Protein AF-A0A2G2QU50-F1 (afdb_monomer_lite)

Sequence (129 aa):
MFDLKSIRGKGLLASGFTLLIFFTVAASGMWGMFQLSANMKSLSIEVSRKSEYIAPLLQVSNNIKNDVVQIQQWLTDISATRAQDGLNDGMDVAAEFAQKFEKDITLALALADHLKLKEVTAILQVMKT

Foldseek 3Di:
DQPCVDPVNVVVVVVVVVVVVVVVVVVVVVVVVVVVVVVVVVVVVVVVVLVVLPVVLVVLVVLLVVLVVLLVVLVVVCVVVVVPPPPCVSVVSSVVSVVSNLVSLVVNLVSCVVNVVVVSNVVSVVVND

Secondary structure (DSSP, 8-state):
---TTSHHHHHHHHHHHHHHHHHHHHHHHHHHHHHHHHHHHHHHHHHHHHHHHHHHHHHHHHHHHHHHHHHHHHHHHHHHHTT-TT-THHHHHHHHHHHHHHHHHHHHHHHHHHTT-HHHHHHHHHHH-

Radius of gyration: 33.76 Å; chains: 1; bounding box: 72×21×94 Å

Structure (mmCIF, N/CA/C/O backbone):
data_AF-A0A2G2QU50-F1
#
_entry.id   AF-A0A2G2QU50-F1
#
loop_
_atom_site.group_PDB
_atom_site.id
_atom_site.type_symbol
_atom_site.label_atom_id
_atom_site.label_alt_id
_atom_site.label_comp_id
_atom_site.label_asym_id
_atom_site.label_entity_id
_atom_site.label_seq_id
_atom_site.pdbx_PDB_ins_code
_atom_site.Cartn_x
_atom_site.Cartn_y
_atom_site.Cartn_z
_atom_site.occupancy
_atom_site.B_iso_or_equiv
_atom_site.auth_seq_id
_atom_site.auth_comp_id
_atom_site.auth_asym_id
_atom_site.auth_atom_id
_atom_site.pdbx_PDB_model_num
ATOM 1 N N . MET A 1 1 ? 44.425 -1.128 -59.674 1.00 55.06 1 MET A N 1
ATOM 2 C CA . MET A 1 1 ? 43.390 -2.177 -59.556 1.00 55.06 1 MET A CA 1
ATOM 3 C C . MET A 1 1 ? 43.993 -3.293 -58.719 1.00 55.06 1 MET A C 1
ATOM 5 O O . MET A 1 1 ? 45.044 -3.791 -59.095 1.00 55.06 1 MET A O 1
ATOM 9 N N . PHE A 1 2 ? 43.456 -3.565 -57.527 1.00 63.03 2 PHE A N 1
ATOM 10 C CA . PHE A 1 2 ? 44.039 -4.548 -56.606 1.00 63.03 2 PHE A CA 1
ATOM 11 C C . PHE A 1 2 ? 44.049 -5.937 -57.260 1.00 63.03 2 PHE A C 1
ATOM 13 O O . PHE A 1 2 ? 42.998 -6.423 -57.670 1.00 63.03 2 PHE A O 1
ATOM 20 N N . ASP A 1 3 ? 45.219 -6.570 -57.374 1.00 66.94 3 ASP A N 1
ATOM 21 C CA . ASP A 1 3 ? 45.310 -7.938 -57.885 1.00 66.94 3 ASP A CA 1
ATOM 22 C C . ASP A 1 3 ? 44.934 -8.937 -56.780 1.00 66.94 3 ASP A C 1
ATOM 24 O O . ASP A 1 3 ? 45.745 -9.332 -55.931 1.00 66.94 3 ASP A O 1
ATOM 28 N N . LEU A 1 4 ? 43.656 -9.318 -56.804 1.00 64.88 4 LEU A N 1
ATOM 29 C CA . LEU A 1 4 ? 42.999 -10.235 -55.872 1.00 64.88 4 LEU A CA 1
ATOM 30 C C . LEU A 1 4 ? 43.521 -11.678 -55.975 1.00 64.88 4 LEU A C 1
ATOM 32 O O . LEU A 1 4 ? 43.243 -12.496 -55.097 1.00 64.88 4 LEU A O 1
ATOM 36 N N . LYS A 1 5 ? 44.285 -12.011 -57.026 1.00 69.69 5 LYS A N 1
ATOM 37 C CA . LYS A 1 5 ? 44.886 -13.342 -57.181 1.00 69.69 5 LYS 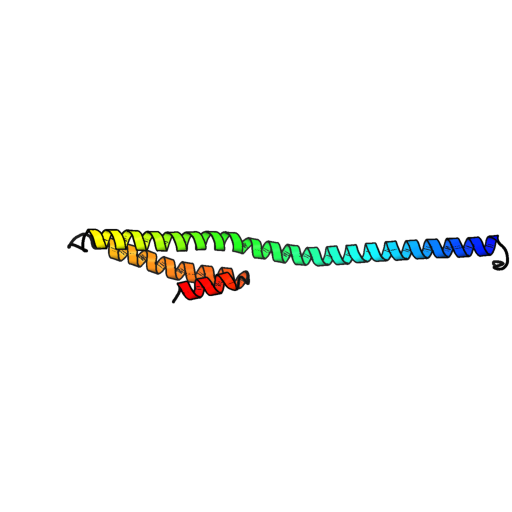A CA 1
ATOM 38 C C . LYS A 1 5 ? 46.195 -13.486 -56.399 1.00 69.69 5 LYS A C 1
ATOM 40 O O . LYS A 1 5 ? 46.576 -14.614 -56.083 1.00 69.69 5 LYS A O 1
ATOM 45 N N . SER A 1 6 ? 46.842 -12.378 -56.022 1.00 80.81 6 SER A N 1
ATOM 46 C CA . SER A 1 6 ? 48.075 -12.396 -55.225 1.00 80.81 6 SER A CA 1
ATOM 47 C C . SER A 1 6 ? 47.815 -12.709 -53.743 1.00 80.81 6 SER A C 1
ATOM 49 O O . SER A 1 6 ? 46.783 -12.343 -53.177 1.00 80.81 6 SER A O 1
ATOM 51 N N . ILE A 1 7 ? 48.783 -13.343 -53.072 1.00 79.38 7 ILE A N 1
ATOM 52 C CA . ILE A 1 7 ? 48.717 -13.660 -51.630 1.00 79.38 7 ILE A CA 1
ATOM 53 C C . ILE A 1 7 ? 48.497 -12.389 -50.786 1.00 79.38 7 ILE A C 1
ATOM 55 O O . ILE A 1 7 ? 47.732 -12.405 -49.824 1.00 79.38 7 ILE A O 1
ATOM 59 N N . ARG A 1 8 ? 49.098 -11.261 -51.190 1.00 75.50 8 ARG A N 1
ATOM 60 C CA . ARG A 1 8 ? 48.930 -9.953 -50.532 1.00 75.50 8 ARG A CA 1
ATOM 61 C C . ARG A 1 8 ? 47.515 -9.388 -50.710 1.00 75.50 8 ARG A C 1
ATOM 63 O O . ARG A 1 8 ? 46.959 -8.851 -49.757 1.00 75.50 8 ARG A O 1
ATOM 70 N N . GLY A 1 9 ? 46.914 -9.560 -51.891 1.00 79.06 9 GLY A N 1
ATOM 71 C CA . GLY A 1 9 ? 45.523 -9.175 -52.161 1.00 79.06 9 GLY A CA 1
ATOM 72 C C . GLY A 1 9 ? 44.518 -9.976 -51.329 1.00 79.06 9 GLY A C 1
ATOM 73 O O . GLY A 1 9 ? 43.597 -9.401 -50.755 1.00 79.06 9 GLY A O 1
ATOM 74 N N . LYS A 1 10 ? 44.744 -11.288 -51.175 1.00 78.81 10 LYS A N 1
ATOM 75 C CA . LYS A 1 10 ? 43.930 -12.154 -50.302 1.00 78.81 10 LYS A CA 1
ATOM 76 C C . LYS A 1 10 ? 44.066 -11.783 -48.820 1.00 78.81 10 LYS A C 1
ATOM 78 O O . LYS A 1 10 ? 43.066 -11.763 -48.110 1.00 78.81 10 LYS A O 1
ATOM 83 N N . GLY A 1 11 ? 45.277 -11.443 -48.370 1.00 83.25 11 GLY A N 1
ATOM 84 C CA . GLY A 1 11 ? 45.527 -10.985 -46.998 1.00 83.25 11 GLY A CA 1
ATOM 85 C C . GLY A 1 11 ? 44.833 -9.660 -46.663 1.00 83.25 11 GLY A C 1
ATOM 86 O O . GL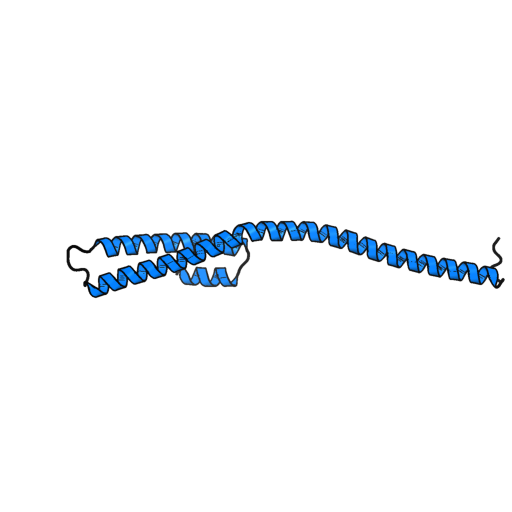Y A 1 11 ? 44.231 -9.544 -45.600 1.00 83.25 11 GLY A O 1
ATOM 87 N N . LEU A 1 12 ? 44.855 -8.692 -47.588 1.00 85.31 12 LEU A N 1
ATOM 88 C CA . LEU A 1 12 ? 44.150 -7.410 -47.444 1.00 85.31 12 LEU A CA 1
ATOM 89 C C . LEU A 1 12 ? 42.624 -7.571 -47.390 1.00 85.31 12 LEU A C 1
ATOM 91 O O . LEU A 1 12 ? 41.958 -6.879 -46.624 1.00 85.31 12 LEU A O 1
ATOM 95 N N . LEU A 1 13 ? 42.060 -8.494 -48.174 1.00 84.94 13 LEU A N 1
ATOM 96 C CA . LEU A 1 13 ? 40.632 -8.806 -48.092 1.00 84.94 13 LEU A CA 1
ATOM 97 C C . LEU A 1 13 ? 40.265 -9.452 -46.756 1.00 84.94 13 LEU A C 1
ATOM 99 O O . LEU A 1 13 ? 39.272 -9.064 -46.146 1.00 84.94 13 LEU A O 1
ATOM 103 N N . ALA A 1 14 ? 41.064 -10.419 -46.299 1.00 85.44 14 ALA A N 1
ATOM 104 C CA . ALA A 1 14 ? 40.818 -11.107 -45.038 1.00 85.44 14 ALA A CA 1
ATOM 105 C C . ALA A 1 14 ? 40.867 -10.136 -43.848 1.00 85.44 14 ALA A C 1
ATOM 107 O O . ALA A 1 14 ? 39.963 -10.150 -43.019 1.00 85.44 14 ALA A O 1
ATOM 108 N N . SER A 1 15 ? 41.860 -9.240 -43.791 1.00 85.69 15 SER A N 1
ATOM 109 C CA . SER A 1 15 ? 41.949 -8.234 -42.724 1.00 85.69 15 SER A CA 1
ATOM 110 C C . SER A 1 15 ? 40.804 -7.221 -42.771 1.00 85.69 15 SER A C 1
ATOM 112 O O . SER A 1 15 ? 40.265 -6.864 -41.722 1.00 85.69 15 SER A O 1
ATOM 114 N N . GLY A 1 16 ? 40.378 -6.808 -43.970 1.00 91.06 16 GLY A N 1
ATOM 115 C CA . GLY A 1 16 ? 39.194 -5.968 -44.151 1.00 91.06 16 GLY A CA 1
ATOM 116 C C . GLY A 1 16 ? 37.921 -6.637 -43.627 1.00 91.06 16 GLY A C 1
ATOM 117 O O . GLY A 1 16 ? 37.127 -5.997 -42.940 1.00 91.06 16 GLY A O 1
ATOM 118 N N . PHE A 1 17 ? 37.759 -7.937 -43.877 1.00 92.19 17 PHE A N 1
ATOM 119 C CA . PHE A 1 17 ? 36.614 -8.706 -43.388 1.00 92.19 17 PHE A CA 1
ATOM 120 C C . PHE A 1 17 ? 36.618 -8.834 -41.858 1.00 92.19 17 PHE A C 1
ATOM 122 O O . PHE A 1 17 ? 35.588 -8.630 -41.218 1.00 92.19 17 PHE A O 1
ATOM 129 N N . THR A 1 18 ? 37.782 -9.091 -41.253 1.00 91.69 18 THR A N 1
ATOM 130 C CA . THR A 1 18 ? 37.928 -9.159 -39.790 1.00 91.69 18 THR A CA 1
ATOM 131 C C . THR A 1 18 ? 37.615 -7.820 -39.121 1.00 91.69 18 THR A C 1
ATOM 133 O O . THR A 1 18 ? 36.916 -7.787 -38.109 1.00 91.69 18 THR A O 1
ATOM 136 N N . LEU A 1 19 ? 38.078 -6.706 -39.699 1.00 94.81 19 LEU A N 1
ATOM 137 C CA . LEU A 1 19 ? 37.754 -5.362 -39.209 1.00 94.81 19 LEU A CA 1
ATOM 138 C C . LEU A 1 19 ? 36.254 -5.079 -39.299 1.00 94.81 19 LEU A C 1
ATOM 140 O O . LEU A 1 19 ? 35.676 -4.535 -38.362 1.00 94.81 19 LEU A O 1
ATOM 144 N N . LEU A 1 20 ? 35.612 -5.485 -40.393 1.00 95.75 20 LEU A N 1
ATOM 145 C CA . LEU A 1 20 ? 34.177 -5.295 -40.576 1.00 95.75 20 LEU A CA 1
ATOM 146 C C . LEU A 1 20 ? 33.375 -6.064 -39.518 1.00 95.75 20 LEU A C 1
ATOM 148 O O . LEU A 1 20 ? 32.495 -5.482 -38.885 1.00 95.75 20 LEU A O 1
ATOM 152 N N . ILE A 1 21 ? 33.736 -7.322 -39.242 1.00 95.19 21 ILE A N 1
ATOM 153 C CA . ILE A 1 21 ? 33.125 -8.109 -38.159 1.00 95.19 21 ILE A CA 1
ATOM 154 C C . ILE A 1 21 ? 33.308 -7.396 -36.814 1.00 95.19 21 ILE A C 1
ATOM 156 O O . ILE A 1 21 ? 32.337 -7.209 -36.079 1.00 95.19 21 ILE A O 1
ATOM 160 N N . PHE A 1 22 ? 34.519 -6.925 -36.513 1.00 96.06 22 PHE A N 1
ATOM 161 C CA . PHE A 1 22 ? 34.792 -6.205 -35.270 1.00 96.06 22 PHE A CA 1
ATOM 162 C C . PHE A 1 22 ? 33.904 -4.960 -35.109 1.00 96.06 22 PHE A C 1
ATOM 164 O O . PHE A 1 22 ? 33.273 -4.780 -34.065 1.00 96.06 22 PHE A O 1
ATOM 171 N N . PHE A 1 23 ? 33.778 -4.139 -36.156 1.00 96.69 23 PHE A N 1
ATOM 172 C CA . PHE A 1 23 ? 32.914 -2.957 -36.128 1.00 96.69 23 PHE A CA 1
ATOM 173 C C . PHE A 1 23 ? 31.435 -3.310 -35.966 1.00 96.69 23 PHE A C 1
ATOM 175 O O . PHE A 1 23 ? 30.733 -2.626 -35.223 1.00 96.69 23 PHE A O 1
ATOM 182 N N . THR A 1 24 ? 30.955 -4.385 -36.598 1.00 96.06 24 THR A N 1
ATOM 183 C CA . THR A 1 24 ? 29.553 -4.810 -36.438 1.00 96.06 24 THR A CA 1
ATOM 184 C C . THR A 1 24 ? 29.236 -5.263 -35.013 1.00 96.06 24 THR A C 1
ATOM 186 O O . THR A 1 24 ? 28.189 -4.893 -34.476 1.00 96.06 24 THR A O 1
ATOM 189 N N . VAL A 1 25 ? 30.149 -5.990 -34.358 1.00 96.25 25 VAL A N 1
ATOM 190 C CA . VAL A 1 25 ? 29.987 -6.406 -32.954 1.00 96.25 25 VAL A CA 1
ATOM 191 C C . VAL A 1 25 ? 30.001 -5.189 -32.028 1.00 96.25 25 VAL A C 1
ATOM 193 O O . VAL A 1 25 ? 29.115 -5.054 -31.183 1.00 96.25 25 VAL A O 1
ATOM 196 N N . ALA A 1 26 ? 30.947 -4.265 -32.223 1.00 95.88 26 ALA A N 1
ATOM 197 C CA . ALA A 1 26 ? 31.037 -3.040 -31.430 1.00 95.88 26 ALA A CA 1
ATOM 198 C C . ALA A 1 26 ? 29.784 -2.156 -31.579 1.00 95.88 26 ALA A C 1
ATOM 200 O O . ALA A 1 26 ? 29.232 -1.695 -30.579 1.00 95.88 26 ALA A O 1
ATOM 201 N N . ALA A 1 27 ? 29.292 -1.969 -32.809 1.00 96.00 27 ALA A N 1
ATOM 202 C CA . ALA A 1 27 ? 28.081 -1.198 -33.082 1.00 96.00 27 ALA A CA 1
ATOM 203 C C . ALA A 1 27 ? 26.834 -1.841 -32.456 1.00 96.00 27 ALA A C 1
ATOM 205 O O . ALA A 1 27 ? 26.015 -1.139 -31.865 1.00 96.00 27 ALA A O 1
ATOM 206 N N . SER A 1 28 ? 26.718 -3.171 -32.520 1.00 94.75 28 SER A N 1
ATOM 207 C CA . SER A 1 28 ? 25.607 -3.911 -31.907 1.00 94.75 28 SER A CA 1
ATOM 208 C C . SER A 1 28 ? 25.608 -3.776 -30.382 1.00 94.75 28 SER A C 1
ATOM 210 O O . SER A 1 28 ? 24.563 -3.528 -29.781 1.00 94.75 28 SER A O 1
ATOM 212 N N . GLY A 1 29 ? 26.783 -3.871 -29.748 1.00 94.69 29 GLY A N 1
ATOM 213 C CA . GLY A 1 29 ? 26.930 -3.644 -28.308 1.00 94.69 29 GLY A CA 1
ATOM 214 C C . GLY A 1 29 ? 26.556 -2.217 -27.904 1.00 94.69 29 GLY A C 1
ATOM 215 O O . GLY A 1 29 ? 25.794 -2.016 -26.960 1.00 94.69 29 GLY A O 1
ATOM 216 N N . MET A 1 30 ? 27.024 -1.223 -28.663 1.00 93.88 30 MET A N 1
ATOM 217 C CA . MET A 1 30 ? 26.720 0.186 -28.414 1.00 93.88 30 MET A CA 1
ATOM 218 C C . MET A 1 30 ? 25.225 0.488 -28.577 1.00 93.88 30 MET A C 1
ATOM 220 O O . MET A 1 30 ? 24.639 1.155 -27.726 1.00 93.88 30 MET A O 1
ATOM 224 N N . TRP A 1 31 ? 24.582 -0.066 -29.609 1.00 93.50 31 TRP A N 1
ATOM 225 C CA . TRP A 1 31 ? 23.132 0.014 -29.794 1.00 93.50 31 TRP A CA 1
ATOM 226 C C . TRP A 1 31 ? 22.372 -0.597 -28.611 1.00 93.50 31 TRP A C 1
ATOM 228 O O . TRP A 1 31 ? 21.448 0.021 -28.079 1.00 93.50 31 TRP A O 1
ATOM 238 N N . GLY A 1 32 ? 22.798 -1.778 -28.150 1.00 92.81 32 GLY A N 1
ATOM 239 C CA . GLY A 1 32 ? 22.232 -2.426 -26.967 1.00 92.81 32 GLY A CA 1
ATOM 240 C C . GLY A 1 32 ? 22.336 -1.552 -25.713 1.00 92.81 32 GLY A C 1
ATOM 241 O O . GLY A 1 32 ? 21.369 -1.435 -24.962 1.00 92.81 32 GLY A O 1
ATOM 242 N N . MET A 1 33 ? 23.467 -0.867 -25.516 1.00 89.00 33 MET A N 1
ATOM 243 C CA . MET A 1 33 ? 23.649 0.071 -24.401 1.00 89.00 33 MET A CA 1
ATOM 244 C C . MET A 1 33 ? 22.745 1.306 -24.511 1.00 89.00 33 MET A C 1
ATOM 246 O O . MET A 1 33 ? 22.138 1.704 -23.514 1.00 89.00 33 MET A O 1
ATOM 250 N N . PHE A 1 34 ? 22.598 1.894 -25.703 1.00 88.56 34 PHE A N 1
ATOM 251 C CA . PHE A 1 34 ? 21.656 2.997 -25.926 1.00 88.56 34 PHE A CA 1
ATOM 252 C C . PHE A 1 34 ? 20.218 2.581 -25.604 1.00 88.56 34 PHE A C 1
ATOM 254 O O . PHE A 1 34 ? 19.516 3.295 -24.888 1.00 88.56 34 PHE A O 1
ATOM 261 N N . GLN A 1 35 ? 19.799 1.394 -26.041 1.00 88.69 35 GLN A N 1
ATOM 262 C CA . GLN A 1 35 ? 18.462 0.884 -25.752 1.00 88.69 35 GLN A CA 1
ATOM 263 C C . GLN A 1 35 ? 18.259 0.590 -24.259 1.00 88.69 35 GLN A C 1
ATOM 265 O O . GLN A 1 35 ? 17.225 0.949 -23.694 1.00 88.69 35 GLN A O 1
ATOM 270 N N . LEU A 1 36 ? 19.262 0.012 -23.593 1.00 84.38 36 LEU A N 1
ATOM 271 C CA . LEU A 1 36 ? 19.222 -0.230 -22.153 1.00 84.38 36 LEU A CA 1
ATOM 272 C C . LEU A 1 36 ? 19.114 1.081 -21.364 1.00 84.38 36 LEU A C 1
ATOM 274 O O . LEU A 1 36 ? 18.262 1.191 -20.489 1.00 84.38 36 LEU A O 1
ATOM 278 N N . SER A 1 37 ? 19.922 2.093 -21.693 1.00 84.94 37 SER A N 1
ATOM 279 C CA . SER A 1 37 ? 19.863 3.406 -21.032 1.00 84.94 37 SER A CA 1
ATOM 280 C C . SER A 1 37 ? 18.513 4.113 -21.222 1.00 84.94 37 SER A C 1
ATOM 282 O O . SER A 1 37 ? 17.988 4.696 -20.270 1.00 84.94 37 SER A O 1
ATOM 284 N N . ALA A 1 38 ? 17.901 4.002 -22.407 1.00 81.94 38 ALA A N 1
ATOM 285 C CA . ALA A 1 38 ? 16.566 4.535 -22.671 1.00 81.94 38 ALA A CA 1
ATOM 286 C C . ALA A 1 38 ? 15.492 3.832 -21.821 1.00 81.94 38 ALA A C 1
ATOM 288 O O . ALA A 1 38 ? 14.668 4.496 -21.187 1.00 81.94 38 ALA A O 1
ATOM 289 N N . ASN A 1 39 ? 15.549 2.499 -21.735 1.00 83.25 39 ASN A N 1
ATOM 290 C CA . ASN A 1 39 ? 14.628 1.702 -20.921 1.00 83.25 39 ASN A CA 1
ATOM 291 C C . ASN A 1 39 ? 14.809 1.976 -19.417 1.00 83.25 39 ASN A C 1
ATOM 293 O O . ASN A 1 39 ? 13.824 2.157 -18.698 1.00 83.25 39 ASN A O 1
ATOM 297 N N . MET A 1 40 ? 16.053 2.097 -18.944 1.00 77.56 40 MET A N 1
ATOM 298 C CA . MET A 1 40 ? 16.377 2.381 -17.540 1.00 77.56 40 MET A CA 1
ATOM 299 C C . MET A 1 40 ? 15.801 3.712 -17.053 1.00 77.56 40 MET A C 1
ATOM 301 O O . MET A 1 40 ? 15.342 3.784 -15.917 1.00 77.56 40 MET A O 1
ATOM 305 N N . LYS A 1 41 ? 15.753 4.747 -17.905 1.00 75.81 41 LYS A N 1
ATOM 306 C CA . LYS A 1 41 ? 15.145 6.041 -17.549 1.00 75.81 41 LYS A CA 1
ATOM 307 C C . LYS A 1 41 ? 13.639 5.928 -17.288 1.00 75.81 41 LYS A C 1
ATOM 309 O O . LYS A 1 41 ? 13.115 6.589 -16.396 1.00 75.81 41 LYS A O 1
ATOM 314 N N . SER A 1 42 ? 12.935 5.097 -18.056 1.00 76.25 42 SER A N 1
ATOM 315 C CA . SER A 1 42 ? 11.503 4.852 -17.834 1.00 76.25 42 SER A CA 1
ATOM 316 C C . SER A 1 42 ? 11.254 4.014 -16.576 1.00 76.25 42 SER A C 1
ATOM 318 O O . SER A 1 42 ? 10.365 4.334 -15.787 1.00 76.25 42 SER A O 1
ATOM 320 N N . LEU A 1 43 ? 12.114 3.020 -16.331 1.00 74.12 43 LEU A N 1
ATOM 321 C CA . LEU A 1 43 ? 12.051 2.166 -15.150 1.00 74.12 43 LEU A CA 1
ATOM 322 C C . LEU A 1 43 ? 12.343 2.947 -13.863 1.00 74.12 43 LEU A C 1
ATOM 324 O O . LEU A 1 43 ? 11.625 2.788 -12.880 1.00 74.12 43 LEU A O 1
ATOM 328 N N . SER A 1 44 ? 13.348 3.831 -13.862 1.00 72.88 44 SER A N 1
ATOM 329 C CA . SER A 1 44 ? 13.673 4.646 -12.686 1.00 72.88 44 SER A CA 1
ATOM 330 C C . SER A 1 44 ? 12.517 5.564 -12.290 1.00 72.88 44 SER A C 1
ATOM 332 O O . SER A 1 44 ? 12.250 5.723 -11.105 1.00 72.88 44 SER A O 1
ATOM 334 N N . ILE A 1 45 ? 11.789 6.123 -13.264 1.00 70.88 45 ILE A N 1
ATOM 335 C CA . ILE A 1 45 ? 10.614 6.968 -13.001 1.00 70.88 45 ILE A CA 1
ATOM 336 C C . ILE A 1 45 ? 9.476 6.148 -12.381 1.00 70.88 45 ILE A C 1
ATOM 338 O O . ILE A 1 45 ? 8.831 6.610 -11.440 1.00 70.88 45 ILE A O 1
ATOM 342 N N . GLU A 1 46 ? 9.230 4.934 -12.878 1.00 75.44 46 GLU A N 1
ATOM 343 C CA . GLU A 1 46 ? 8.201 4.055 -12.315 1.00 75.44 46 GLU A CA 1
ATOM 344 C C . GLU A 1 46 ? 8.545 3.620 -10.882 1.00 75.44 46 GLU A C 1
ATOM 346 O O . GLU A 1 46 ? 7.681 3.650 -10.004 1.00 75.44 46 GLU A O 1
ATOM 351 N N . VAL A 1 47 ? 9.811 3.282 -10.624 1.00 74.44 47 VAL A N 1
ATOM 352 C CA . VAL A 1 47 ? 10.294 2.917 -9.284 1.00 74.44 47 VAL A CA 1
ATOM 353 C C . VAL A 1 47 ? 10.189 4.098 -8.318 1.00 74.44 47 VAL A C 1
ATOM 355 O O . VAL A 1 47 ? 9.673 3.923 -7.215 1.00 74.44 47 VAL A O 1
ATOM 358 N N . SER A 1 48 ? 10.597 5.306 -8.724 1.00 75.00 48 SER A N 1
ATOM 359 C CA . SER A 1 48 ? 10.476 6.505 -7.883 1.00 75.00 48 SER A CA 1
ATOM 360 C C . SER A 1 48 ? 9.024 6.813 -7.517 1.00 75.00 48 SER A C 1
ATOM 362 O O . SER A 1 48 ? 8.744 7.097 -6.357 1.00 75.00 48 SER A O 1
ATOM 364 N N . ARG A 1 49 ? 8.089 6.690 -8.469 1.00 76.81 49 ARG A N 1
ATOM 365 C CA . ARG A 1 49 ? 6.660 6.911 -8.196 1.00 76.81 49 ARG A CA 1
ATOM 366 C C . ARG A 1 49 ? 6.084 5.866 -7.250 1.00 76.81 49 ARG A C 1
ATOM 368 O O . ARG A 1 49 ? 5.350 6.220 -6.343 1.00 76.81 49 ARG A O 1
ATOM 375 N N . LYS A 1 50 ? 6.428 4.585 -7.412 1.00 80.56 50 LYS A N 1
ATOM 376 C CA . LYS A 1 50 ? 5.975 3.540 -6.475 1.00 80.56 50 LYS A CA 1
ATOM 377 C C . LYS A 1 50 ? 6.563 3.735 -5.078 1.00 80.56 50 LYS A C 1
ATOM 379 O O . LYS A 1 50 ? 5.856 3.537 -4.096 1.00 80.56 50 LYS A O 1
ATOM 384 N N . SER A 1 51 ? 7.820 4.171 -4.980 1.00 82.12 51 SER A N 1
ATOM 385 C CA . SER A 1 51 ? 8.463 4.451 -3.692 1.00 82.12 51 SER A CA 1
ATOM 386 C C . SER A 1 51 ? 7.718 5.500 -2.863 1.00 82.12 51 SER A C 1
ATOM 388 O O . SER A 1 51 ? 7.751 5.413 -1.638 1.00 82.12 51 SER A O 1
ATOM 390 N N . GLU A 1 52 ? 7.047 6.458 -3.506 1.00 88.19 52 GLU A N 1
ATOM 391 C CA . GLU A 1 52 ? 6.274 7.503 -2.825 1.00 88.19 52 GLU A CA 1
ATOM 392 C C . GLU A 1 52 ? 5.073 6.933 -2.054 1.00 88.19 52 GLU A C 1
ATOM 394 O O . GLU A 1 52 ? 4.734 7.439 -0.989 1.00 88.19 52 GLU A O 1
ATOM 399 N N . TYR A 1 53 ? 4.475 5.835 -2.532 1.00 91.12 53 TYR A N 1
ATOM 400 C CA . TYR A 1 53 ? 3.272 5.239 -1.934 1.00 91.12 53 TYR A CA 1
ATOM 401 C C . TYR A 1 53 ? 3.558 4.084 -0.968 1.00 91.12 53 TYR A C 1
ATOM 403 O O . TYR A 1 53 ? 2.700 3.745 -0.154 1.00 91.12 53 TYR A O 1
ATOM 411 N N . ILE A 1 54 ? 4.755 3.489 -1.011 1.00 91.81 54 ILE A N 1
ATOM 412 C CA . ILE A 1 54 ? 5.114 2.364 -0.130 1.00 91.81 54 ILE A CA 1
ATOM 413 C C . ILE A 1 54 ? 5.174 2.801 1.339 1.00 91.81 54 ILE A C 1
ATOM 415 O O . ILE A 1 54 ? 4.628 2.114 2.200 1.00 91.81 54 ILE A O 1
ATOM 419 N N . ALA A 1 55 ? 5.816 3.934 1.638 1.00 93.75 55 ALA A N 1
ATOM 420 C CA . ALA A 1 55 ? 5.918 4.419 3.016 1.00 93.75 55 ALA A CA 1
ATOM 421 C C . ALA A 1 55 ? 4.540 4.778 3.618 1.00 93.75 55 ALA A C 1
ATOM 423 O O . ALA A 1 55 ? 4.238 4.278 4.705 1.00 93.75 55 ALA A O 1
ATOM 424 N N . PRO A 1 56 ? 3.659 5.525 2.919 1.00 95.94 56 PRO A N 1
ATOM 425 C CA . PRO A 1 56 ? 2.273 5.717 3.344 1.00 95.94 56 PRO A CA 1
ATOM 426 C C . PRO A 1 56 ? 1.502 4.409 3.535 1.00 95.94 56 PRO A C 1
ATOM 428 O O . PRO A 1 56 ? 0.791 4.272 4.528 1.00 95.94 56 PRO A O 1
ATOM 431 N N . LEU A 1 57 ? 1.664 3.427 2.636 1.00 96.44 57 LEU A N 1
ATOM 432 C CA . LEU A 1 57 ? 0.983 2.134 2.758 1.00 96.44 57 LEU A CA 1
ATOM 433 C C . LEU A 1 57 ? 1.419 1.383 4.026 1.00 96.44 57 LEU A C 1
ATOM 435 O O . LEU A 1 57 ? 0.585 0.821 4.736 1.00 96.44 57 LEU A O 1
ATOM 439 N N . LEU A 1 58 ? 2.716 1.393 4.341 1.00 95.75 58 LEU A N 1
ATOM 440 C CA . LEU A 1 58 ? 3.234 0.783 5.565 1.00 95.75 58 LEU A CA 1
ATOM 441 C C . LEU A 1 58 ? 2.716 1.504 6.817 1.00 95.75 58 LEU A C 1
ATOM 443 O O . LEU A 1 58 ? 2.350 0.857 7.798 1.00 95.75 58 LEU A O 1
ATOM 447 N N . GLN A 1 59 ? 2.666 2.836 6.783 1.00 97.62 59 GLN A N 1
ATOM 448 C CA . GLN A 1 59 ? 2.144 3.637 7.884 1.00 97.62 59 GLN A CA 1
ATOM 449 C C . GLN A 1 59 ? 0.663 3.339 8.144 1.00 97.62 59 GLN A C 1
ATOM 451 O O . GLN A 1 59 ? 0.311 3.007 9.273 1.00 97.62 59 GLN A O 1
ATOM 456 N N . VAL A 1 60 ? -0.191 3.384 7.116 1.00 97.81 60 VAL A N 1
ATOM 457 C CA . VAL A 1 60 ? -1.626 3.100 7.283 1.00 97.81 60 VAL A CA 1
ATOM 458 C C . VAL A 1 60 ? -1.873 1.647 7.695 1.00 97.81 60 VAL A C 1
ATOM 460 O O . VAL A 1 60 ? -2.743 1.384 8.513 1.00 97.81 60 VAL A O 1
ATOM 463 N N . SER A 1 61 ? -1.049 0.698 7.235 1.00 97.12 61 SER A N 1
ATOM 464 C CA . SER A 1 61 ? -1.132 -0.700 7.688 1.00 97.12 61 SER A CA 1
ATOM 465 C C . SER A 1 61 ? -0.865 -0.836 9.192 1.00 97.12 61 SER A C 1
ATOM 467 O O . SER A 1 61 ? -1.529 -1.613 9.878 1.00 97.12 61 SER A O 1
ATOM 469 N N . ASN A 1 62 ? 0.085 -0.062 9.728 1.00 97.88 62 ASN A N 1
ATOM 470 C CA . ASN A 1 62 ? 0.323 -0.012 11.170 1.00 97.88 62 ASN A CA 1
ATOM 471 C C . ASN A 1 62 ? -0.833 0.655 11.921 1.00 97.88 62 ASN A C 1
ATOM 473 O O . ASN A 1 62 ? -1.174 0.201 13.011 1.00 97.88 62 ASN A O 1
ATOM 477 N N . ASN A 1 63 ? -1.454 1.687 11.350 1.00 98.25 63 ASN A N 1
ATOM 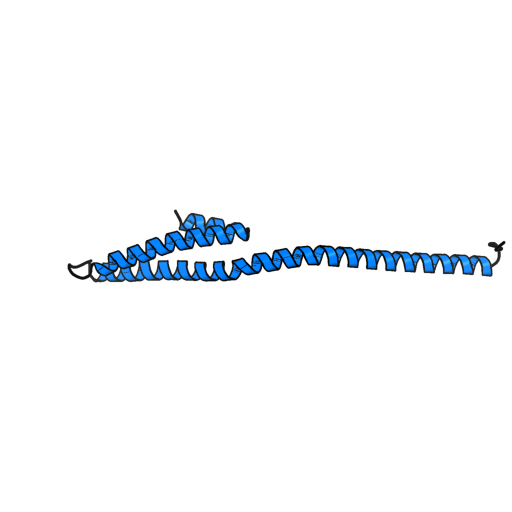478 C CA . ASN A 1 63 ? -2.628 2.303 11.960 1.00 98.25 63 ASN A CA 1
ATOM 479 C C . ASN A 1 63 ? -3.813 1.335 12.016 1.00 98.25 63 ASN A C 1
ATOM 481 O O . ASN A 1 63 ? -4.369 1.166 13.089 1.00 98.25 63 ASN A O 1
ATOM 485 N N . ILE A 1 64 ? -4.108 0.610 10.930 1.00 98.12 64 ILE A N 1
ATOM 486 C CA . ILE A 1 64 ? -5.146 -0.437 10.902 1.00 98.12 64 ILE A CA 1
ATOM 487 C C . ILE A 1 64 ? -4.920 -1.439 12.039 1.00 98.12 64 ILE A C 1
ATOM 489 O O . ILE A 1 64 ? -5.844 -1.780 12.777 1.00 98.12 64 ILE A O 1
ATOM 493 N N . LYS A 1 65 ? -3.674 -1.898 12.217 1.00 97.81 65 LYS A N 1
ATOM 494 C CA . LYS A 1 65 ? -3.312 -2.782 13.332 1.00 97.81 65 LYS A CA 1
ATOM 495 C C . LYS A 1 65 ? -3.587 -2.122 14.687 1.00 97.81 65 LYS A C 1
ATOM 497 O O . LYS A 1 65 ? -4.136 -2.778 15.569 1.00 97.81 65 LYS A O 1
ATOM 502 N N . ASN A 1 66 ? -3.189 -0.865 14.864 1.00 98.31 66 ASN A N 1
ATOM 503 C CA . ASN A 1 66 ? -3.417 -0.130 16.105 1.00 98.31 66 ASN A CA 1
ATOM 504 C C . ASN A 1 66 ? -4.914 0.050 16.384 1.00 98.31 66 ASN A C 1
ATOM 506 O O . ASN A 1 66 ? -5.334 -0.204 17.505 1.00 98.31 66 ASN A O 1
ATOM 510 N N . ASP A 1 67 ? -5.722 0.403 15.386 1.00 98.12 67 ASP A N 1
ATOM 511 C CA . ASP A 1 67 ? -7.169 0.563 15.531 1.00 98.12 67 ASP A CA 1
ATOM 512 C C . ASP A 1 67 ? -7.817 -0.741 16.010 1.00 98.12 67 ASP A C 1
ATOM 514 O O . ASP A 1 67 ? -8.576 -0.730 16.976 1.00 98.12 67 ASP A O 1
ATOM 518 N N . VAL A 1 68 ? -7.444 -1.885 15.419 1.00 97.12 68 VAL A N 1
ATOM 519 C CA . VAL A 1 68 ? -7.915 -3.209 15.864 1.00 97.12 68 VAL A CA 1
ATOM 520 C C . VAL A 1 68 ? -7.524 -3.483 17.317 1.00 97.12 68 VAL A C 1
ATOM 522 O O . VAL A 1 68 ? -8.366 -3.923 18.099 1.00 97.12 68 VAL A O 1
ATOM 525 N N . VAL A 1 69 ? -6.272 -3.207 17.699 1.00 98.12 69 VAL A N 1
ATOM 526 C CA . VAL A 1 69 ? -5.801 -3.387 19.084 1.00 98.12 69 VAL A CA 1
ATOM 527 C C . VAL A 1 69 ? -6.596 -2.506 20.050 1.00 98.12 69 VAL A C 1
ATOM 529 O O . VAL A 1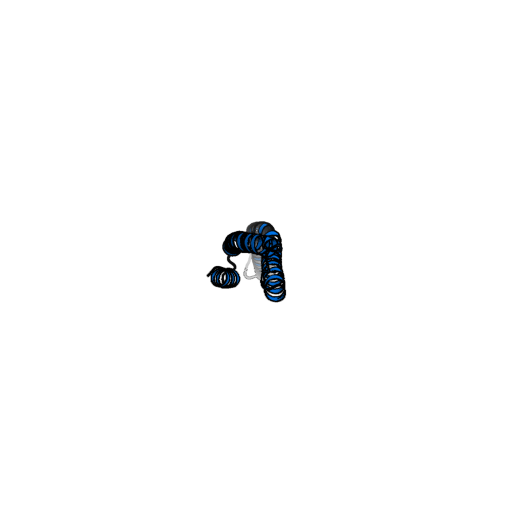 69 ? -7.018 -2.982 21.101 1.00 98.12 69 VAL A O 1
ATOM 532 N N . GLN A 1 70 ? -6.855 -1.251 19.686 1.00 98.06 70 GLN A N 1
ATOM 533 C CA . GLN A 1 70 ? -7.597 -0.310 20.523 1.00 98.06 70 GLN A CA 1
ATOM 534 C C . GLN A 1 70 ? -9.064 -0.719 20.677 1.00 98.06 70 GLN A C 1
ATOM 536 O O . GLN A 1 70 ? -9.579 -0.715 21.794 1.00 98.06 70 GLN A O 1
ATOM 541 N N . ILE A 1 71 ? -9.725 -1.133 19.591 1.00 96.44 71 ILE A N 1
ATOM 542 C CA . ILE A 1 71 ? -11.093 -1.670 19.641 1.00 96.44 71 ILE A CA 1
ATOM 543 C C . ILE A 1 71 ? -11.138 -2.878 20.580 1.00 96.44 71 ILE A C 1
ATOM 545 O O . ILE A 1 71 ? -11.966 -2.928 21.487 1.00 96.44 71 ILE A O 1
ATOM 549 N N . GLN A 1 72 ? -10.222 -3.836 20.407 1.00 96.25 72 GLN A N 1
ATOM 550 C CA . GLN A 1 72 ? -10.160 -5.033 21.248 1.00 96.25 72 GLN A CA 1
ATOM 551 C C . GLN A 1 72 ? -9.925 -4.696 22.721 1.00 96.25 72 GLN A C 1
ATOM 553 O O . GLN A 1 72 ? -10.566 -5.289 23.590 1.00 96.25 72 GLN A O 1
ATOM 558 N N . GLN A 1 73 ? -9.034 -3.748 23.012 1.00 95.12 73 GLN A N 1
ATOM 559 C CA . GLN A 1 73 ? -8.737 -3.329 24.377 1.00 95.12 73 GLN A CA 1
ATOM 560 C C . GLN A 1 73 ? -9.975 -2.747 25.060 1.00 95.12 73 GLN A C 1
ATOM 562 O O . GLN A 1 73 ? -10.334 -3.197 26.148 1.00 95.12 73 GLN A O 1
ATOM 567 N N . TRP A 1 74 ? -10.654 -1.801 24.412 1.00 93.75 74 TRP A N 1
ATOM 568 C CA . TRP A 1 74 ? -11.850 -1.187 24.983 1.00 93.75 74 TRP A CA 1
ATOM 569 C C . TRP A 1 74 ? -12.994 -2.188 25.135 1.00 93.75 74 TRP A C 1
ATOM 571 O O . TRP A 1 74 ? -13.613 -2.237 26.192 1.00 93.75 74 TRP A O 1
ATOM 581 N N . LEU A 1 75 ? -13.230 -3.062 24.149 1.00 91.88 75 LEU A N 1
ATOM 582 C CA . LEU A 1 75 ? -14.237 -4.123 24.273 1.00 91.88 75 LEU A CA 1
ATOM 583 C C . LEU A 1 75 ? -13.915 -5.107 25.406 1.00 91.88 75 LEU A C 1
ATOM 585 O O . LEU A 1 75 ? -14.824 -5.578 26.091 1.00 91.88 75 LEU A O 1
ATOM 589 N N . THR A 1 76 ? -12.632 -5.395 25.635 1.00 91.81 76 THR A N 1
ATOM 590 C CA . THR A 1 76 ? -12.195 -6.251 26.746 1.00 91.81 76 THR A CA 1
ATOM 591 C C . THR A 1 76 ? -12.473 -5.582 28.090 1.00 91.81 76 THR A C 1
ATOM 593 O O . THR A 1 76 ? -13.035 -6.223 28.978 1.00 91.81 76 THR A O 1
ATOM 596 N N . ASP A 1 77 ? -12.155 -4.297 28.232 1.00 89.19 77 ASP A N 1
ATOM 597 C CA . ASP A 1 77 ? -12.425 -3.538 29.457 1.00 89.19 77 ASP A CA 1
ATOM 598 C C . ASP A 1 77 ? -13.933 -3.399 29.736 1.00 89.19 77 ASP A C 1
ATOM 600 O O . ASP A 1 77 ? -14.405 -3.679 30.841 1.00 89.19 77 ASP A O 1
ATOM 604 N N . ILE A 1 78 ? -14.731 -3.107 28.704 1.00 88.06 78 ILE A N 1
ATOM 605 C CA . ILE A 1 78 ? -16.201 -3.100 28.786 1.00 88.06 78 ILE A CA 1
ATOM 606 C C . ILE A 1 78 ? -16.724 -4.468 29.246 1.00 88.06 78 ILE A C 1
ATOM 608 O O . ILE A 1 78 ? -17.609 -4.545 30.102 1.00 88.06 78 ILE A O 1
ATOM 612 N N . SER A 1 79 ? -16.168 -5.564 28.716 1.00 86.88 79 SER A N 1
ATOM 613 C CA . SER A 1 79 ? -16.568 -6.917 29.117 1.00 86.88 79 SER A CA 1
ATOM 614 C C . SER A 1 79 ? -16.243 -7.214 30.588 1.00 86.88 79 SER A C 1
ATOM 616 O O . SER A 1 79 ? -17.024 -7.886 31.266 1.00 86.88 79 SER A O 1
ATOM 618 N N . ALA A 1 80 ? -15.138 -6.665 31.106 1.00 87.12 80 ALA A N 1
ATOM 619 C CA . ALA A 1 80 ? -14.710 -6.832 32.492 1.00 87.12 80 ALA A CA 1
ATOM 620 C C . ALA A 1 80 ? -15.560 -6.006 33.472 1.00 87.12 80 ALA A C 1
ATOM 622 O O . ALA A 1 80 ? -15.895 -6.482 34.558 1.00 87.12 80 ALA A O 1
ATOM 623 N N . THR A 1 81 ? -15.956 -4.796 33.075 1.00 86.31 81 THR A N 1
ATOM 624 C CA . THR A 1 81 ? -16.772 -3.874 33.885 1.00 86.31 81 THR A CA 1
ATOM 625 C C . THR A 1 81 ? -18.277 -4.101 33.733 1.00 86.31 81 THR A C 1
ATOM 627 O O . THR A 1 81 ? -19.070 -3.534 34.485 1.00 86.31 81 THR A O 1
ATOM 630 N N . ARG A 1 82 ? -18.690 -4.948 32.778 1.00 79.75 82 ARG A N 1
ATOM 631 C CA . ARG A 1 82 ? -20.093 -5.197 32.399 1.00 79.75 82 ARG A CA 1
ATOM 632 C C . ARG A 1 82 ? -20.847 -3.922 32.014 1.00 79.75 82 ARG A C 1
ATOM 634 O O . ARG A 1 82 ? -22.056 -3.861 32.227 1.00 79.75 82 ARG A O 1
ATOM 641 N N . ALA A 1 83 ? -20.134 -2.922 31.494 1.00 72.81 83 ALA A N 1
ATOM 642 C CA . ALA A 1 83 ? -20.692 -1.606 31.186 1.00 72.81 83 ALA A CA 1
ATOM 643 C C . ALA A 1 83 ? -21.522 -1.015 32.351 1.00 72.81 83 ALA A C 1
ATOM 645 O O . ALA A 1 83 ? -22.590 -0.448 32.129 1.00 72.81 83 ALA A O 1
ATOM 646 N N . GLN A 1 84 ? -21.085 -1.209 33.607 1.00 74.44 84 GLN A N 1
ATOM 647 C CA . GLN A 1 84 ? -21.769 -0.627 34.767 1.00 74.44 84 GLN A CA 1
ATOM 648 C C . GLN A 1 84 ? -21.836 0.907 34.647 1.00 74.44 84 GLN A C 1
ATOM 650 O O . GLN A 1 84 ? -20.864 1.546 34.239 1.00 74.44 84 GLN A O 1
ATOM 655 N N . ASP A 1 85 ? -22.993 1.477 35.004 1.00 62.22 85 ASP A N 1
ATOM 656 C CA . ASP A 1 85 ? -23.315 2.902 34.840 1.00 62.22 85 ASP A CA 1
ATOM 657 C C . ASP A 1 85 ? -22.202 3.815 35.391 1.00 62.22 85 ASP A C 1
ATOM 659 O O . ASP A 1 85 ? -21.880 3.773 36.580 1.00 62.22 85 ASP A O 1
ATOM 663 N N . GLY A 1 86 ? -21.623 4.646 34.511 1.00 61.09 86 GLY A N 1
ATOM 664 C CA . GLY A 1 86 ? -20.552 5.603 34.831 1.00 61.09 86 GLY A CA 1
ATOM 665 C C . GLY A 1 86 ? -19.217 5.408 34.090 1.00 61.09 86 GLY A C 1
ATOM 666 O O . GLY A 1 86 ? -18.333 6.243 34.248 1.00 61.09 86 GLY A O 1
ATOM 667 N N . LEU A 1 87 ? -19.072 4.352 33.273 1.00 61.16 87 LEU A N 1
ATOM 668 C CA . LEU A 1 87 ? -17.859 4.010 32.491 1.00 61.16 87 LEU A CA 1
ATOM 669 C C . LEU A 1 87 ? -18.092 3.969 30.957 1.00 61.16 87 LEU A C 1
ATOM 671 O O . LEU A 1 87 ? -17.328 3.346 30.220 1.00 61.16 87 LEU A O 1
ATOM 675 N N . ASN A 1 88 ? -19.147 4.624 30.457 1.00 62.91 88 ASN A N 1
ATOM 676 C CA . ASN A 1 88 ? -19.572 4.547 29.045 1.00 62.91 88 ASN A CA 1
ATOM 677 C C . ASN A 1 88 ? -18.589 5.154 28.029 1.00 62.91 88 ASN A C 1
ATOM 679 O O . ASN A 1 88 ? -18.699 4.847 26.841 1.00 62.91 88 ASN A O 1
ATOM 683 N N . ASP A 1 89 ? -17.599 5.929 28.475 1.00 76.75 89 ASP A N 1
ATOM 684 C CA . ASP A 1 89 ? -16.582 6.529 27.602 1.00 76.75 89 ASP A CA 1
ATOM 685 C C . ASP A 1 89 ? -15.849 5.468 26.759 1.00 76.75 89 ASP A C 1
ATOM 687 O O . ASP A 1 89 ? -15.480 5.717 25.613 1.00 76.75 89 ASP A O 1
ATOM 691 N N . GLY A 1 90 ? -15.688 4.244 27.280 1.00 82.75 90 GLY A N 1
ATOM 692 C CA . GLY A 1 90 ? -15.026 3.158 26.556 1.00 82.75 90 GLY A CA 1
ATOM 693 C C . GLY A 1 90 ? -15.757 2.717 25.282 1.00 82.75 90 GLY A C 1
ATOM 694 O O . GLY A 1 90 ? -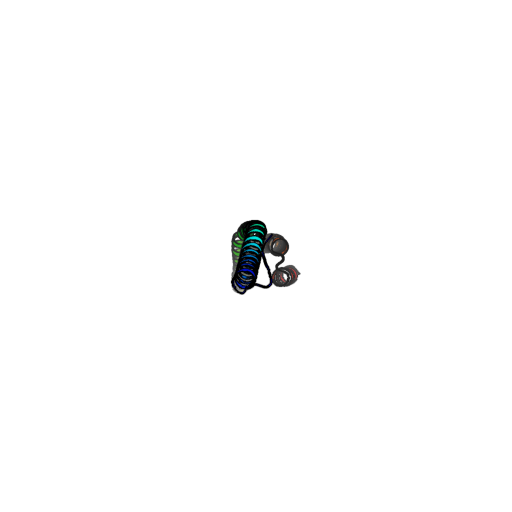15.100 2.339 24.310 1.00 82.75 90 GLY A O 1
ATOM 695 N N . MET A 1 91 ? -17.097 2.787 25.245 1.00 87.31 91 MET A N 1
ATOM 696 C CA . MET A 1 91 ? -17.862 2.452 24.034 1.00 87.31 91 MET A CA 1
ATOM 697 C C . MET A 1 91 ? -17.683 3.518 22.955 1.00 87.31 91 MET A C 1
ATOM 699 O O . MET A 1 91 ? -17.483 3.174 21.788 1.00 87.31 91 MET A O 1
ATOM 703 N N . ASP A 1 92 ? -17.694 4.792 23.346 1.00 90.50 92 ASP A N 1
ATOM 704 C CA . ASP A 1 92 ? -17.492 5.909 22.425 1.00 90.50 92 ASP A CA 1
ATOM 705 C C . ASP A 1 92 ? -16.072 5.897 21.846 1.00 90.50 92 ASP A C 1
ATOM 707 O O . ASP A 1 92 ? -15.892 6.062 20.637 1.00 90.50 92 ASP A O 1
ATOM 711 N N . VAL A 1 93 ? -15.058 5.602 22.669 1.00 92.12 93 VAL A N 1
ATOM 712 C CA . VAL A 1 93 ? -13.672 5.487 22.192 1.00 92.12 93 VAL A CA 1
ATOM 713 C C . VAL A 1 93 ? -13.497 4.269 21.277 1.00 92.12 93 VAL A C 1
ATOM 715 O O . VAL A 1 93 ? -12.862 4.383 20.225 1.00 92.12 93 VAL A O 1
ATOM 718 N N . ALA A 1 94 ? -14.085 3.111 21.605 1.00 94.06 94 ALA A N 1
ATOM 719 C CA . ALA A 1 94 ? -14.074 1.953 20.706 1.00 94.06 94 ALA A CA 1
ATOM 720 C C . ALA A 1 94 ? -14.725 2.279 19.350 1.00 94.06 94 ALA A C 1
ATOM 722 O O . ALA A 1 94 ? -14.189 1.915 18.301 1.00 94.06 94 ALA A O 1
ATOM 723 N N . ALA A 1 95 ? -15.847 3.006 19.360 1.00 94.75 95 ALA A N 1
ATOM 724 C CA . ALA A 1 95 ? -16.528 3.453 18.150 1.00 94.75 95 ALA A CA 1
ATOM 725 C C . ALA A 1 95 ? -15.685 4.455 17.340 1.00 94.75 95 ALA A C 1
ATOM 727 O O . ALA A 1 95 ? -15.676 4.391 16.109 1.00 94.75 95 ALA A O 1
ATOM 728 N N . GLU A 1 96 ? -14.933 5.343 17.996 1.00 96.50 96 GLU A N 1
ATOM 729 C CA . GLU A 1 96 ? -13.995 6.247 17.323 1.00 96.50 96 GLU A CA 1
ATOM 730 C C . GLU A 1 96 ? -12.901 5.466 16.578 1.00 96.50 96 GLU A C 1
ATOM 732 O O . GLU A 1 96 ? -12.626 5.748 15.409 1.00 96.50 96 GLU A O 1
ATOM 737 N N . PHE A 1 97 ? -12.304 4.453 17.216 1.00 97.56 97 PHE A N 1
ATOM 738 C CA . PHE A 1 97 ? -11.303 3.603 16.565 1.00 97.56 97 PHE A CA 1
ATOM 739 C C . PHE A 1 97 ? -11.900 2.734 15.453 1.00 97.56 97 PHE A C 1
ATOM 741 O O . PHE A 1 97 ? -11.255 2.560 14.424 1.00 97.56 97 PHE A O 1
ATOM 748 N N . ALA A 1 98 ? -13.146 2.271 15.581 1.00 96.94 98 ALA A N 1
ATOM 749 C CA . ALA A 1 98 ? -13.843 1.591 14.486 1.00 96.94 98 ALA A CA 1
ATOM 750 C C . ALA A 1 98 ? -14.040 2.511 13.265 1.00 96.94 98 ALA A C 1
ATOM 752 O O . ALA A 1 98 ? -13.837 2.098 12.125 1.00 96.94 98 ALA A O 1
ATOM 753 N N . GLN A 1 99 ? -14.360 3.791 13.482 1.00 97.50 99 GLN A N 1
ATOM 754 C CA . GLN A 1 99 ? -14.441 4.769 12.391 1.00 97.50 99 GLN A CA 1
ATOM 755 C C . GLN A 1 99 ? -13.072 5.078 11.768 1.00 97.50 99 GLN A C 1
ATOM 757 O O . GLN A 1 99 ? -13.002 5.350 10.566 1.00 97.50 99 GLN A O 1
ATOM 762 N N . LYS A 1 100 ? -11.991 5.077 12.561 1.00 97.69 100 LYS A N 1
ATOM 763 C CA . LYS A 1 100 ? -10.614 5.218 12.052 1.00 97.69 100 LYS A CA 1
ATOM 764 C C . LYS A 1 100 ? -10.217 4.012 11.208 1.00 97.69 100 LYS A C 1
ATOM 766 O O . LYS A 1 100 ? -9.798 4.215 10.072 1.00 97.69 100 LYS A O 1
ATOM 771 N N . PHE A 1 101 ? -10.509 2.802 11.681 1.00 97.69 101 PHE A N 1
ATOM 772 C CA . PHE A 1 101 ? -10.271 1.560 10.949 1.00 97.69 101 PHE A CA 1
ATOM 773 C C . PHE A 1 101 ? -10.896 1.595 9.547 1.00 97.69 101 PHE A C 1
ATOM 775 O O . PHE A 1 101 ? -10.210 1.345 8.559 1.00 97.69 101 PHE A O 1
ATOM 782 N N . GLU A 1 102 ? -12.167 1.992 9.425 1.00 96.75 102 GLU A N 1
ATOM 783 C CA . GLU A 1 102 ? -12.854 2.100 8.125 1.00 96.75 102 GLU A CA 1
ATOM 784 C C . GLU A 1 102 ? -12.188 3.095 7.158 1.00 96.75 102 GLU A C 1
ATOM 786 O O . GLU A 1 102 ? -12.069 2.853 5.945 1.00 96.75 102 GLU A O 1
ATOM 791 N N . LYS A 1 103 ? -11.736 4.238 7.689 1.00 97.50 103 LYS A N 1
ATOM 792 C CA . LYS A 1 103 ? -11.022 5.262 6.913 1.00 97.50 103 LYS A CA 1
ATOM 793 C C . LYS A 1 103 ? -9.659 4.748 6.463 1.00 97.50 103 LYS A C 1
ATOM 795 O O . LYS A 1 103 ? -9.315 4.894 5.288 1.00 97.50 103 LYS A O 1
ATOM 800 N N . ASP A 1 104 ? -8.931 4.102 7.361 1.00 98.12 104 ASP A N 1
ATOM 801 C CA . ASP A 1 104 ? -7.578 3.623 7.116 1.00 98.12 104 ASP A CA 1
ATOM 802 C C . ASP A 1 104 ? -7.570 2.417 6.167 1.00 98.12 104 ASP A C 1
ATOM 804 O O . ASP A 1 104 ? -6.749 2.376 5.252 1.00 98.12 104 ASP A O 1
ATOM 808 N N . ILE A 1 105 ? -8.549 1.508 6.253 1.00 97.62 105 ILE A N 1
ATOM 809 C CA . ILE A 1 105 ? -8.769 0.447 5.254 1.00 97.62 105 ILE A CA 1
ATOM 810 C C . ILE A 1 105 ? -9.061 1.043 3.872 1.00 97.62 105 ILE A C 1
ATOM 812 O O . ILE A 1 105 ? -8.506 0.595 2.867 1.00 97.62 105 ILE A O 1
ATOM 816 N N . THR A 1 106 ? -9.902 2.077 3.796 1.00 97.44 106 THR A N 1
ATOM 817 C CA . THR A 1 106 ? -10.224 2.737 2.521 1.00 97.44 106 THR A CA 1
ATOM 818 C C . THR A 1 106 ? -8.993 3.411 1.905 1.00 97.44 106 THR A C 1
ATOM 820 O O . THR A 1 106 ? -8.766 3.296 0.699 1.00 97.44 106 THR A O 1
ATOM 823 N N . LEU A 1 107 ? -8.161 4.063 2.722 1.00 97.25 107 LEU A N 1
ATOM 824 C CA . LEU A 1 107 ? -6.895 4.644 2.278 1.00 97.25 107 LEU A CA 1
ATOM 825 C C . LEU A 1 107 ? -5.891 3.563 1.844 1.00 97.25 107 LEU A C 1
ATOM 827 O O . LEU A 1 107 ? -5.265 3.692 0.791 1.00 97.25 107 LEU A O 1
ATOM 831 N N . ALA A 1 108 ? -5.763 2.482 2.614 1.00 97.50 108 ALA A N 1
ATOM 832 C CA . ALA A 1 108 ? -4.892 1.359 2.287 1.00 97.50 108 ALA A CA 1
ATOM 833 C C . ALA A 1 108 ? -5.286 0.696 0.960 1.00 97.50 108 ALA A C 1
ATOM 835 O O . ALA A 1 108 ? -4.408 0.393 0.155 1.00 97.50 108 ALA A O 1
ATOM 836 N N . LEU A 1 109 ? -6.589 0.538 0.691 1.00 96.88 109 LEU A N 1
ATOM 837 C CA . LEU A 1 109 ? -7.103 0.036 -0.588 1.00 96.88 109 LEU A CA 1
ATOM 838 C C . LEU A 1 109 ? -6.683 0.933 -1.757 1.00 96.88 109 LEU A C 1
ATOM 840 O O . LEU A 1 109 ? -6.172 0.427 -2.754 1.00 96.88 109 LEU A O 1
ATOM 844 N N . ALA A 1 110 ? -6.841 2.253 -1.627 1.00 96.12 110 ALA A N 1
ATOM 845 C CA . ALA A 1 110 ? -6.431 3.193 -2.670 1.00 96.12 110 ALA A CA 1
ATOM 846 C C . ALA A 1 110 ? -4.918 3.112 -2.945 1.00 96.12 110 ALA A C 1
ATOM 848 O O . ALA A 1 110 ? -4.492 3.026 -4.097 1.00 96.12 110 ALA A O 1
ATOM 849 N N . LEU A 1 111 ? -4.094 3.081 -1.892 1.00 96.19 111 LEU A N 1
ATOM 850 C CA . LEU A 1 111 ? -2.637 2.965 -2.012 1.00 96.19 111 LEU A CA 1
ATOM 851 C C . LEU A 1 111 ? -2.207 1.621 -2.625 1.00 96.19 111 LEU A C 1
ATOM 853 O O . LEU A 1 111 ? -1.329 1.587 -3.490 1.00 96.19 111 LEU A O 1
ATOM 857 N N . ALA A 1 112 ? -2.833 0.518 -2.210 1.00 95.50 112 ALA A N 1
ATOM 858 C CA . ALA A 1 112 ? -2.557 -0.815 -2.739 1.00 95.50 112 ALA A CA 1
ATOM 859 C C . ALA A 1 112 ? -2.939 -0.938 -4.224 1.00 95.50 112 ALA A C 1
ATOM 861 O O . ALA A 1 112 ? -2.174 -1.527 -4.994 1.00 95.50 112 ALA A O 1
ATOM 862 N N . ASP A 1 113 ? -4.058 -0.337 -4.643 1.00 93.88 113 ASP A N 1
ATOM 863 C CA . ASP A 1 113 ? -4.493 -0.311 -6.044 1.00 93.88 113 ASP A CA 1
ATOM 864 C C . ASP A 1 113 ? -3.542 0.523 -6.918 1.00 93.88 113 ASP A C 1
ATOM 866 O O . ASP A 1 113 ? -3.073 0.054 -7.960 1.00 93.88 113 ASP A O 1
ATOM 870 N N . HIS A 1 114 ? -3.118 1.701 -6.438 1.00 91.81 114 HIS A N 1
ATOM 871 C CA . HIS A 1 114 ? -2.085 2.510 -7.099 1.00 91.81 114 HIS A CA 1
ATOM 872 C C . HIS A 1 114 ? -0.767 1.743 -7.298 1.00 91.81 114 HIS A C 1
ATOM 874 O O . HIS A 1 114 ? -0.104 1.887 -8.331 1.00 91.81 114 HIS A O 1
ATOM 880 N N . LEU A 1 115 ? -0.401 0.892 -6.337 1.00 91.81 115 LEU A N 1
ATOM 881 C CA . LEU A 1 115 ? 0.779 0.029 -6.406 1.00 91.81 115 LEU A CA 1
ATOM 882 C C . LEU A 1 115 ? 0.543 -1.287 -7.168 1.00 91.81 115 LEU A C 1
ATOM 884 O O . LEU A 1 115 ? 1.500 -2.029 -7.405 1.00 91.81 115 LEU A O 1
ATOM 888 N N . LYS A 1 116 ? -0.694 -1.564 -7.605 1.00 94.12 116 LYS A N 1
ATOM 889 C CA . LYS A 1 116 ? -1.130 -2.805 -8.271 1.00 94.12 116 LYS A CA 1
ATOM 890 C C . LYS A 1 116 ? -0.897 -4.069 -7.427 1.00 94.12 116 LYS A C 1
ATOM 892 O O . LYS A 1 116 ? -0.634 -5.147 -7.967 1.00 94.12 116 LYS A O 1
ATOM 897 N N . LEU A 1 117 ? -1.004 -3.953 -6.103 1.00 94.12 117 LEU A N 1
ATOM 898 C CA . LEU A 1 117 ? -0.828 -5.050 -5.147 1.00 94.12 117 LEU A CA 1
ATOM 899 C C . LEU A 1 117 ? -2.135 -5.841 -4.995 1.00 94.12 117 LEU A C 1
ATOM 901 O O . LEU A 1 117 ? -2.891 -5.655 -4.041 1.00 94.12 117 LEU A O 1
ATOM 905 N N . LYS A 1 118 ? -2.412 -6.729 -5.957 1.00 94.56 118 LYS A N 1
ATOM 906 C CA . LYS A 1 118 ? -3.684 -7.473 -6.044 1.00 94.56 118 LYS A CA 1
ATOM 907 C C . LYS A 1 118 ? -4.011 -8.291 -4.794 1.00 94.56 118 LYS A C 1
ATOM 909 O O . LYS A 1 118 ? -5.149 -8.275 -4.343 1.00 94.56 118 LYS A O 1
ATOM 914 N N . GLU A 1 119 ? -3.022 -8.990 -4.244 1.00 94.75 119 GLU A N 1
ATOM 915 C CA . GLU A 1 119 ? -3.204 -9.832 -3.055 1.00 94.75 119 GLU A CA 1
ATOM 916 C C . GLU A 1 119 ? -3.552 -8.992 -1.821 1.00 94.75 119 GLU A C 1
ATOM 918 O O . GLU A 1 119 ? -4.533 -9.270 -1.138 1.00 94.75 119 GLU A O 1
ATOM 923 N N . VAL A 1 120 ? -2.814 -7.899 -1.599 1.00 93.62 120 VAL A N 1
ATOM 924 C CA . VAL A 1 120 ? -3.079 -6.955 -0.503 1.00 93.62 120 VAL A CA 1
ATOM 925 C C . VAL A 1 120 ? -4.467 -6.334 -0.649 1.00 93.62 120 VAL A C 1
ATOM 927 O O . VAL A 1 120 ? -5.217 -6.274 0.318 1.00 93.62 120 VAL A O 1
ATOM 930 N N . THR A 1 121 ? -4.835 -5.930 -1.866 1.00 95.38 121 THR A N 1
ATOM 931 C CA . THR A 1 121 ? -6.160 -5.362 -2.152 1.00 95.38 121 THR A CA 1
ATOM 932 C C . THR A 1 121 ? -7.267 -6.355 -1.803 1.00 95.38 121 THR A C 1
ATOM 934 O O . THR A 1 121 ? -8.209 -5.983 -1.114 1.00 95.38 121 THR A O 1
ATOM 937 N N . ALA A 1 122 ? -7.129 -7.625 -2.203 1.00 95.00 122 ALA A N 1
ATOM 938 C CA . ALA A 1 122 ? -8.104 -8.668 -1.893 1.00 95.00 122 ALA A CA 1
ATOM 939 C C . ALA A 1 122 ? -8.252 -8.897 -0.379 1.00 95.00 122 ALA A C 1
ATOM 941 O O . ALA A 1 122 ? -9.373 -8.985 0.116 1.00 95.00 122 ALA A O 1
ATOM 942 N N . ILE A 1 123 ? -7.138 -8.937 0.363 1.00 94.56 123 ILE A N 1
ATOM 943 C CA . ILE A 1 123 ? -7.151 -9.083 1.827 1.00 94.56 123 ILE A CA 1
ATOM 944 C C . ILE A 1 123 ? -7.866 -7.897 2.483 1.00 94.56 123 ILE A C 1
ATOM 946 O O . ILE A 1 123 ? -8.767 -8.094 3.294 1.00 94.56 123 ILE A O 1
ATOM 950 N N . LEU A 1 124 ? -7.512 -6.666 2.106 1.00 94.44 124 LEU A N 1
ATOM 951 C CA . LEU A 1 124 ? -8.127 -5.456 2.657 1.00 94.44 124 LEU A CA 1
ATOM 952 C C . LEU A 1 124 ? -9.629 -5.375 2.349 1.00 94.44 124 LEU A C 1
ATOM 954 O O . LEU A 1 124 ? -10.396 -4.858 3.156 1.00 94.44 124 LEU A O 1
ATOM 958 N N . GLN A 1 125 ? -10.064 -5.909 1.207 1.00 94.31 125 GLN A N 1
ATOM 959 C CA . GLN A 1 125 ? -11.477 -5.958 0.834 1.00 94.31 125 GLN A CA 1
ATOM 960 C C . GLN A 1 125 ? -12.273 -6.914 1.724 1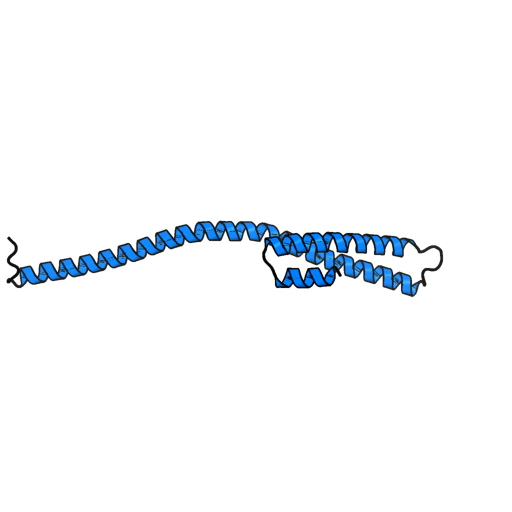.00 94.31 125 GLN A C 1
ATOM 962 O O . GLN A 1 125 ? -13.386 -6.579 2.113 1.00 94.31 125 GLN A O 1
ATOM 967 N N . VAL A 1 126 ? -11.680 -8.057 2.086 1.00 94.44 126 VAL A N 1
ATOM 968 C CA . VAL A 1 126 ? -12.255 -8.996 3.062 1.00 94.44 126 VAL A CA 1
ATOM 969 C C . VAL A 1 126 ? -12.293 -8.386 4.463 1.00 94.44 126 VAL A C 1
ATOM 971 O O . VAL A 1 126 ? -13.229 -8.630 5.208 1.00 94.44 126 VAL A O 1
ATOM 974 N N . MET A 1 127 ? -11.302 -7.574 4.838 1.00 90.19 127 MET A N 1
ATOM 975 C CA . MET A 1 127 ? -11.293 -6.903 6.147 1.00 90.19 127 MET A CA 1
ATOM 976 C C . MET A 1 127 ? -12.346 -5.794 6.272 1.00 90.19 127 MET A C 1
ATOM 978 O O . MET A 1 127 ? -12.688 -5.422 7.389 1.00 90.19 127 MET A O 1
ATOM 982 N N . LYS A 1 128 ? -12.821 -5.247 5.147 1.00 87.06 128 LYS A N 1
ATOM 983 C CA . LYS A 1 128 ? -13.839 -4.189 5.107 1.00 87.06 128 LYS A CA 1
ATOM 984 C C . LYS A 1 128 ? -15.277 -4.718 5.221 1.00 87.06 128 LYS A C 1
ATOM 986 O O . LYS A 1 128 ? -16.183 -3.943 5.511 1.00 87.06 128 LYS A O 1
ATOM 991 N N . THR A 1 129 ? -15.503 -5.989 4.891 1.00 75.44 129 THR A N 1
ATOM 992 C CA . THR A 1 129 ? -16.828 -6.641 4.923 1.00 75.44 129 THR A CA 1
ATOM 993 C C . THR A 1 129 ? -17.149 -7.205 6.291 1.00 75.44 129 THR A C 1
ATOM 995 O O . THR A 1 129 ? -18.316 -7.052 6.711 1.00 75.44 129 THR A O 1
#

pLDDT: mean 88.38, std 10.22, range [55.06, 98.31]